Protein AF-A0A946XVY2-F1 (afdb_monomer_lite)

Foldseek 3Di:
DDDDDDDDDDDDPPDPPVPDPDDDDDDPPPDDPDPPPPPPPPQDWDWDWDDDPFWIWIFTHGPNDTDDIWIGGPPDHIDD

pLDDT: mean 77.86, std 17.35, range [37.94, 97.25]

Sequence (80 aa):
MAFAVFFAPGILTAQDELEKPPPIPPIDAEGVPIPPKVQDEQIEPTVTIREEEERVVEEYRMNGQVYMVKITPRGGVPYY

Radius of gyration: 38.24 Å; chains: 1; bounding box: 32×116×44 Å

Secondary structure (DSSP, 8-state):
-------------------PPPPPPP---TT-PPPP-------PPEEEEEE-SSEEEEEEEETTEEEEEEEEETTS--B-

Structure (mmCIF, N/CA/C/O backbone):
data_AF-A0A946XVY2-F1
#
_entry.id   AF-A0A946XVY2-F1
#
loop_
_atom_site.group_PDB
_atom_site.id
_atom_site.type_symbol
_atom_site.label_atom_id
_atom_site.label_alt_id
_atom_site.label_comp_id
_atom_site.label_asym_id
_atom_site.label_entity_id
_atom_site.label_seq_id
_atom_site.pdbx_PDB_ins_code
_atom_site.Cartn_x
_atom_site.Cartn_y
_atom_site.Cartn_z
_atom_site.occupancy
_atom_site.B_iso_or_equiv
_atom_site.auth_seq_id
_at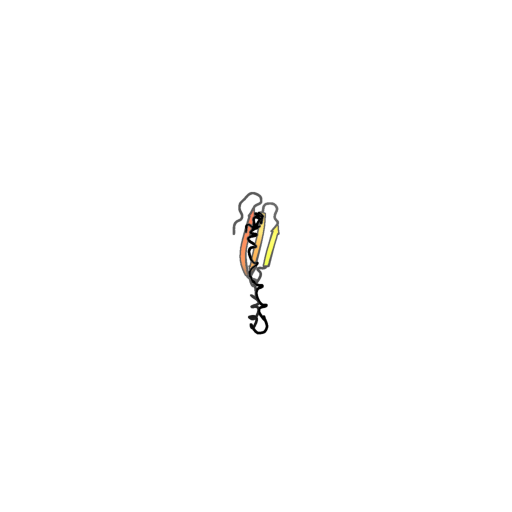om_site.auth_comp_id
_atom_site.auth_asym_id
_atom_site.auth_atom_id
_atom_site.pdbx_PDB_model_num
ATOM 1 N N . MET A 1 1 ? -4.747 108.478 8.692 1.00 37.94 1 MET A N 1
ATOM 2 C CA . MET A 1 1 ? -3.364 108.129 9.081 1.00 37.94 1 MET A CA 1
ATOM 3 C C . ME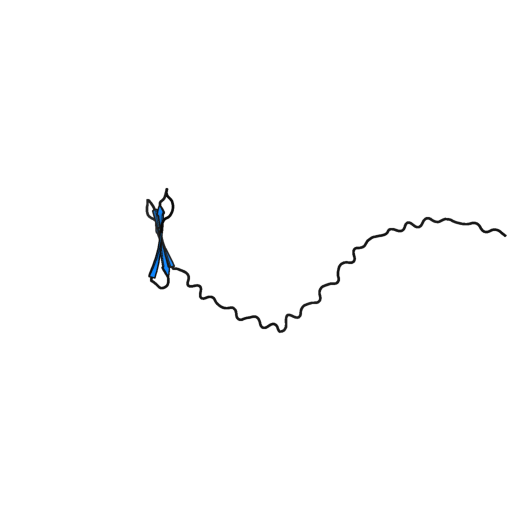T A 1 1 ? -3.116 106.688 8.671 1.00 37.94 1 MET A C 1
ATOM 5 O O . MET A 1 1 ? -3.983 105.857 8.898 1.00 37.94 1 MET A O 1
ATOM 9 N N . ALA A 1 2 ? -2.017 106.452 7.959 1.00 45.84 2 ALA A N 1
ATOM 10 C CA . ALA A 1 2 ? -1.677 105.197 7.297 1.00 45.84 2 ALA A CA 1
ATOM 11 C C . ALA A 1 2 ? -1.128 104.145 8.272 1.00 45.84 2 ALA A C 1
ATOM 13 O O . ALA A 1 2 ? -0.386 104.503 9.180 1.00 45.84 2 ALA A O 1
ATOM 14 N N . PHE A 1 3 ? -1.414 102.867 8.014 1.00 38.38 3 PHE A N 1
ATOM 15 C CA . PHE A 1 3 ? -0.577 101.743 8.435 1.00 38.38 3 PHE A CA 1
ATOM 16 C C . PHE A 1 3 ? -0.561 100.703 7.308 1.00 38.38 3 PHE A C 1
ATOM 18 O O . PHE A 1 3 ? -1.574 100.086 6.990 1.00 38.38 3 PHE A O 1
ATOM 25 N N . ALA A 1 4 ? 0.596 100.587 6.660 1.00 43.88 4 ALA A N 1
ATOM 26 C CA . ALA A 1 4 ? 1.000 99.422 5.878 1.00 43.88 4 ALA A CA 1
ATOM 27 C C . ALA A 1 4 ? 1.582 98.357 6.826 1.00 43.88 4 ALA A C 1
ATOM 29 O O . ALA A 1 4 ? 1.812 98.687 7.988 1.00 43.88 4 ALA A O 1
ATOM 30 N N . VAL A 1 5 ? 1.919 97.174 6.275 1.00 51.41 5 VAL A N 1
ATOM 31 C CA . VAL A 1 5 ? 2.681 96.026 6.847 1.00 51.41 5 VAL A CA 1
ATOM 32 C C . VAL A 1 5 ? 1.777 94.820 7.134 1.00 51.41 5 VAL A C 1
ATOM 34 O O . VAL A 1 5 ? 0.734 94.982 7.745 1.00 51.41 5 VAL A O 1
ATOM 37 N N . PHE A 1 6 ? 2.065 93.574 6.751 1.00 43.31 6 PHE A N 1
ATOM 38 C CA . PHE A 1 6 ? 3.109 92.924 5.944 1.00 43.31 6 PHE A CA 1
ATOM 39 C C . PHE A 1 6 ? 2.474 91.604 5.456 1.00 43.31 6 PHE A C 1
ATOM 41 O O . PHE A 1 6 ? 1.719 90.973 6.195 1.00 43.31 6 PHE A O 1
ATOM 48 N N . PHE A 1 7 ? 2.780 91.174 4.234 1.00 46.81 7 PHE A N 1
ATOM 49 C CA . PHE A 1 7 ? 2.382 89.867 3.709 1.00 46.81 7 PHE A CA 1
ATOM 50 C C . PHE A 1 7 ? 3.379 88.810 4.213 1.00 46.81 7 PHE A C 1
ATOM 52 O O . PHE A 1 7 ? 4.581 88.961 3.995 1.00 46.81 7 PHE A O 1
ATOM 59 N N . ALA A 1 8 ? 2.905 87.757 4.879 1.00 54.19 8 ALA A N 1
ATOM 60 C CA . ALA A 1 8 ? 3.716 86.602 5.268 1.00 54.19 8 ALA A CA 1
ATOM 61 C C . ALA A 1 8 ? 3.156 85.340 4.582 1.00 54.19 8 ALA A C 1
ATOM 63 O O . ALA A 1 8 ? 1.961 85.073 4.727 1.00 54.19 8 ALA A O 1
ATOM 64 N N . PRO A 1 9 ? 3.961 84.561 3.834 1.00 51.12 9 PRO A N 1
ATOM 65 C CA . PRO A 1 9 ? 3.505 83.308 3.248 1.00 51.12 9 PRO A CA 1
ATOM 66 C C . PRO A 1 9 ? 3.588 82.196 4.303 1.00 51.12 9 PRO A C 1
ATOM 68 O O . PRO A 1 9 ? 4.673 81.782 4.703 1.00 51.12 9 PRO A O 1
ATOM 71 N N . GLY A 1 10 ? 2.437 81.714 4.768 1.00 49.12 10 GLY A N 1
ATOM 72 C CA . GLY A 1 10 ? 2.355 80.488 5.559 1.00 49.12 10 GLY A CA 1
ATOM 73 C C . GLY A 1 10 ? 2.318 79.277 4.631 1.00 49.12 10 GLY A C 1
ATOM 74 O O . GLY A 1 10 ? 1.339 79.079 3.918 1.00 49.12 10 GLY A O 1
ATOM 75 N N . ILE A 1 11 ? 3.384 78.477 4.625 1.00 58.41 11 ILE A N 1
ATOM 76 C CA . ILE A 1 11 ? 3.406 77.149 4.002 1.00 58.41 11 ILE A CA 1
ATOM 77 C C . ILE A 1 11 ? 2.500 76.245 4.845 1.00 58.41 11 ILE A C 1
ATOM 79 O O . ILE A 1 11 ? 2.834 75.942 5.988 1.00 58.41 11 ILE A O 1
ATOM 83 N N . LEU A 1 12 ? 1.357 75.827 4.299 1.00 51.25 12 LEU A N 1
ATOM 84 C CA . LEU A 1 12 ? 0.509 74.811 4.916 1.00 51.25 12 LEU A CA 1
ATOM 85 C C . LEU A 1 12 ? 0.878 73.449 4.320 1.00 51.25 12 LEU A C 1
ATOM 87 O O . LEU A 1 12 ? 0.511 73.126 3.192 1.00 51.25 12 LEU A O 1
ATOM 91 N N . THR A 1 13 ? 1.642 72.661 5.069 1.00 59.59 13 THR A N 1
ATOM 92 C CA . THR A 1 13 ? 1.891 71.250 4.771 1.00 59.59 13 THR A CA 1
ATOM 93 C C . THR A 1 13 ? 0.643 70.441 5.127 1.00 59.59 13 THR A C 1
ATOM 95 O O . THR A 1 13 ? 0.450 70.045 6.274 1.00 59.59 13 THR A O 1
ATOM 98 N N . ALA A 1 14 ? -0.225 70.199 4.143 1.00 56.72 14 ALA A N 1
ATOM 99 C CA . ALA A 1 14 ? -1.317 69.235 4.265 1.00 56.72 14 ALA A CA 1
ATOM 100 C C . ALA A 1 14 ? -0.730 67.813 4.236 1.00 56.72 14 ALA A C 1
ATOM 102 O O . ALA A 1 14 ? -0.544 67.215 3.178 1.00 56.72 14 ALA A O 1
ATOM 103 N N . GLN A 1 15 ? -0.357 67.318 5.413 1.00 55.06 15 GLN A N 1
ATOM 104 C CA . GLN A 1 15 ? -0.103 65.903 5.649 1.00 55.06 15 GLN A CA 1
ATOM 105 C C . GLN A 1 15 ? -1.471 65.223 5.715 1.00 55.06 15 GLN A C 1
ATOM 107 O O . GLN A 1 15 ? -2.184 65.364 6.704 1.00 55.06 15 GLN A O 1
ATOM 112 N N . ASP A 1 16 ? -1.849 64.548 4.631 1.00 61.84 16 ASP A N 1
ATOM 113 C CA . ASP A 1 16 ? -2.935 63.568 4.614 1.00 61.84 16 ASP A CA 1
ATOM 114 C C . ASP A 1 16 ? -2.463 62.350 5.428 1.00 61.84 16 ASP A C 1
ATOM 116 O O . ASP A 1 16 ? -1.960 61.356 4.902 1.00 61.84 16 ASP A O 1
ATOM 120 N N . GLU A 1 17 ? -2.475 62.502 6.754 1.00 63.47 17 GLU A N 1
ATOM 121 C CA . GLU A 1 17 ? -2.200 61.432 7.702 1.00 63.47 17 GLU A CA 1
ATOM 122 C C . GLU A 1 17 ? -3.431 60.531 7.712 1.00 63.47 17 GLU A C 1
ATOM 124 O O . GLU A 1 17 ? -4.441 60.831 8.343 1.00 63.47 17 GLU A O 1
ATOM 129 N N . LEU A 1 18 ? -3.363 59.453 6.931 1.00 65.62 18 LEU A N 1
ATOM 130 C CA . LEU A 1 18 ? -4.353 58.387 6.910 1.00 65.62 18 LEU A CA 1
ATOM 131 C C . LEU A 1 18 ? -4.511 57.856 8.346 1.00 65.62 18 LEU A C 1
ATOM 133 O O . LEU A 1 18 ? -3.701 57.041 8.795 1.00 65.62 18 LEU A O 1
ATOM 137 N N . GLU A 1 19 ? -5.503 58.361 9.085 1.00 67.50 19 GLU A N 1
ATOM 138 C CA . GLU A 1 19 ? -5.735 57.971 10.474 1.00 67.50 19 GLU A CA 1
ATOM 139 C C . GLU A 1 19 ? -5.871 56.447 10.534 1.00 67.50 19 GLU A C 1
ATOM 141 O O . GLU A 1 19 ? -6.761 55.841 9.928 1.00 67.50 19 GLU A O 1
ATOM 146 N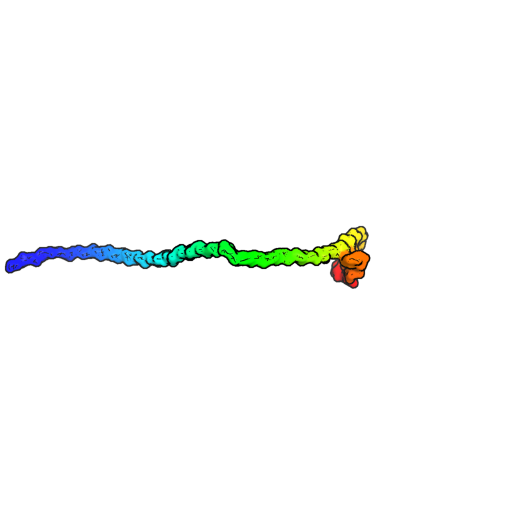 N . LYS A 1 20 ? -4.920 55.803 11.218 1.00 69.88 20 LYS A N 1
ATOM 147 C CA . LYS A 1 20 ? -4.887 54.348 11.333 1.00 69.88 20 LYS A CA 1
ATOM 148 C C . LYS A 1 20 ? -6.198 53.892 11.984 1.00 69.88 20 LYS A C 1
ATOM 150 O O . LYS A 1 20 ? -6.549 54.434 13.035 1.00 69.88 20 LYS A O 1
ATOM 155 N N . PRO A 1 21 ? -6.906 52.900 11.408 1.00 77.56 21 PRO A N 1
ATOM 156 C CA . PRO A 1 21 ? -8.180 52.464 11.953 1.00 77.56 21 PRO A CA 1
ATOM 157 C C . PRO A 1 21 ? -8.020 52.041 13.419 1.00 77.56 21 PRO A C 1
ATOM 159 O O . PRO A 1 21 ? -6.959 51.521 13.796 1.00 77.56 21 PRO A O 1
ATOM 162 N N . PRO A 1 22 ? -9.054 52.272 14.246 1.00 81.94 22 PRO A N 1
ATOM 163 C CA . PRO A 1 22 ? -8.995 51.987 15.669 1.00 81.94 22 PRO A CA 1
ATOM 164 C C . PRO A 1 22 ? -8.630 50.516 15.916 1.00 81.94 22 PRO A C 1
ATOM 166 O O . PRO A 1 22 ? -9.012 49.641 15.129 1.00 81.94 22 PRO A O 1
ATOM 169 N N . PRO A 1 23 ? -7.886 50.221 16.996 1.00 81.69 23 PRO A N 1
ATOM 170 C CA . PRO A 1 23 ? -7.544 48.851 17.343 1.00 81.69 23 PRO A CA 1
ATOM 171 C C . PRO A 1 23 ? -8.819 48.040 17.597 1.00 81.69 23 PRO A C 1
ATOM 173 O O . PRO A 1 23 ? -9.743 48.502 18.266 1.00 81.69 23 PRO A O 1
ATOM 176 N N . ILE A 1 24 ? -8.859 46.823 17.053 1.00 79.31 24 ILE A N 1
ATOM 177 C CA . ILE A 1 24 ? -9.959 45.881 17.275 1.00 79.31 24 ILE A CA 1
ATOM 178 C C . ILE A 1 24 ? -9.988 45.545 18.777 1.00 79.31 24 ILE A C 1
ATOM 180 O O . ILE A 1 24 ? -8.931 45.213 19.326 1.00 79.31 24 ILE A O 1
ATOM 184 N N . PRO A 1 25 ? -11.148 45.638 19.457 1.00 79.19 25 PRO A N 1
ATOM 185 C CA . PRO A 1 25 ? -11.249 45.247 20.857 1.00 79.19 25 PRO A CA 1
ATOM 186 C C . PRO A 1 25 ? -10.927 43.752 21.020 1.00 79.19 25 PRO A C 1
ATOM 188 O O . PRO A 1 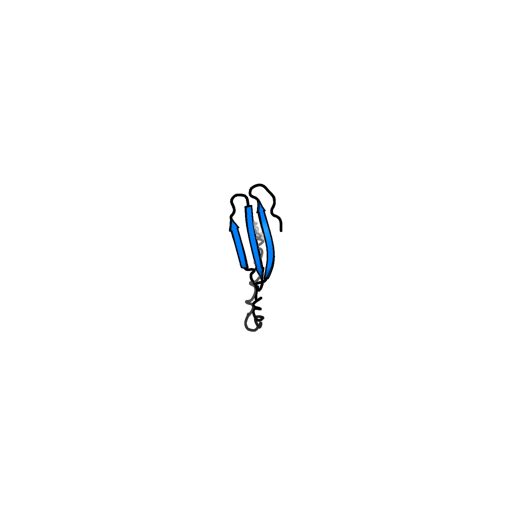25 ? -11.236 42.962 20.122 1.00 79.19 25 PRO A O 1
ATOM 191 N N . PRO A 1 26 ? -10.312 43.339 22.142 1.00 75.69 26 PRO A N 1
ATOM 192 C CA . PRO A 1 26 ? -10.108 41.926 22.424 1.00 75.69 26 PRO A CA 1
ATOM 193 C C . PRO A 1 26 ? -11.470 41.226 22.471 1.00 75.69 26 PRO A C 1
ATOM 195 O O . PRO A 1 26 ? -12.388 41.675 23.150 1.00 75.69 26 PRO A O 1
ATOM 198 N N . ILE A 1 27 ? -11.614 40.153 21.695 1.00 71.12 27 ILE A N 1
ATOM 199 C CA . ILE A 1 27 ? -12.762 39.256 21.808 1.00 71.12 27 ILE A CA 1
ATOM 200 C C . ILE A 1 27 ? -12.485 38.375 23.020 1.00 71.12 27 ILE A C 1
ATOM 202 O O . ILE A 1 27 ? -11.546 37.575 22.996 1.00 71.12 27 ILE A O 1
ATOM 206 N N . ASP A 1 28 ? -13.291 38.527 24.066 1.00 67.81 28 ASP A N 1
ATOM 207 C CA . ASP A 1 28 ? -13.253 37.663 25.239 1.00 67.81 28 ASP A CA 1
ATOM 208 C C . ASP A 1 28 ? -13.646 36.246 24.788 1.00 67.81 28 ASP A C 1
ATOM 210 O O . ASP A 1 28 ? -14.811 35.942 24.538 1.00 67.81 28 ASP A O 1
ATOM 214 N N . ALA A 1 29 ? -12.661 35.358 24.622 1.00 64.62 29 ALA A N 1
ATOM 215 C CA . ALA A 1 29 ? -12.877 33.958 24.232 1.00 64.62 29 ALA A CA 1
ATOM 216 C C . ALA A 1 29 ? -13.524 33.112 25.357 1.00 64.62 29 ALA A C 1
ATOM 218 O O . ALA A 1 29 ? -13.656 31.891 25.249 1.00 64.62 29 ALA A O 1
ATOM 219 N N . GLU A 1 30 ? -13.913 33.759 26.454 1.00 66.56 30 GLU A N 1
ATOM 220 C CA . GLU A 1 30 ? -14.430 33.178 27.684 1.00 66.56 30 GLU A CA 1
ATOM 221 C C . GLU A 1 30 ? -15.908 32.808 27.520 1.00 66.56 30 GLU A C 1
ATOM 223 O O . GLU A 1 30 ? -16.807 33.519 27.955 1.00 66.56 30 GLU A O 1
ATOM 228 N N . GLY A 1 31 ? -16.178 31.673 26.876 1.00 64.25 31 GLY A N 1
ATOM 229 C CA . GLY A 1 31 ? -17.515 31.073 26.928 1.00 64.25 31 GLY A CA 1
ATOM 230 C C . GLY A 1 31 ? -18.036 30.470 25.637 1.00 64.25 31 GLY A C 1
ATOM 231 O O . GLY A 1 31 ? -19.153 29.960 25.640 1.00 64.25 31 GLY A O 1
ATOM 232 N N . VAL A 1 32 ? -17.261 30.463 24.549 1.00 70.44 32 VAL A N 1
ATOM 233 C CA . VAL A 1 32 ? -17.606 29.593 23.420 1.00 70.44 32 VAL A CA 1
ATOM 234 C C . VAL A 1 32 ? -17.220 28.167 23.820 1.00 70.44 32 VAL A C 1
ATOM 236 O O . VAL A 1 32 ? -16.026 27.898 23.980 1.00 70.44 32 VAL A O 1
ATOM 239 N N . PRO A 1 33 ? -18.181 27.241 24.020 1.00 77.88 33 PRO A N 1
ATOM 240 C CA . PRO A 1 33 ? -17.836 25.851 24.258 1.00 77.88 33 PRO A CA 1
ATOM 241 C C . PRO A 1 33 ? -17.077 25.349 23.031 1.00 77.88 33 PRO A C 1
ATOM 243 O O . PRO A 1 33 ? -17.615 25.323 21.923 1.00 77.88 33 PRO A O 1
ATOM 246 N N . ILE A 1 34 ? -15.808 24.986 23.221 1.00 76.56 34 ILE A N 1
ATOM 247 C CA . ILE A 1 34 ? -15.024 24.350 22.166 1.00 76.56 34 ILE A CA 1
ATOM 248 C C . ILE A 1 34 ? -15.753 23.041 21.839 1.00 76.56 34 ILE A C 1
ATOM 250 O O . ILE A 1 34 ? -15.969 22.238 22.754 1.00 76.56 34 ILE A O 1
ATOM 254 N N . PRO A 1 35 ? -16.180 22.820 20.582 1.00 80.75 35 PRO A N 1
ATOM 255 C CA . PRO A 1 35 ? -16.809 21.563 20.219 1.00 80.75 35 PRO A CA 1
ATOM 256 C C . PRO A 1 35 ? -15.852 20.410 20.554 1.00 80.75 35 PRO A C 1
ATOM 258 O O . PRO A 1 35 ? -14.637 20.555 20.375 1.00 80.75 35 PRO A O 1
ATOM 261 N N . PRO A 1 36 ? -16.364 19.274 21.060 1.00 79.12 36 PRO A N 1
ATOM 262 C CA . PRO A 1 36 ? -15.523 18.124 21.345 1.00 79.12 36 PRO A CA 1
ATOM 263 C C . PRO A 1 36 ? -14.752 17.751 20.081 1.00 79.12 36 PRO A C 1
ATOM 265 O O . PRO A 1 36 ? -15.323 17.665 18.992 1.00 79.12 36 PRO A O 1
ATOM 268 N N . LYS A 1 37 ? -13.441 17.547 20.227 1.00 76.56 37 LYS A N 1
ATOM 269 C CA . LYS A 1 37 ? -12.610 17.038 19.142 1.00 76.56 37 LYS A CA 1
ATOM 270 C C . LYS A 1 37 ? -13.092 15.623 18.837 1.00 76.56 37 LYS A C 1
ATOM 272 O O . LYS A 1 37 ? -12.822 14.707 19.611 1.00 76.56 37 LYS A O 1
ATOM 277 N N . VAL A 1 38 ? -13.844 15.469 17.748 1.00 76.12 38 VAL A N 1
ATOM 278 C CA . VAL A 1 38 ? -14.160 14.156 17.189 1.00 76.12 38 VAL A CA 1
ATOM 279 C C . VAL A 1 38 ? -12.812 13.529 16.851 1.00 76.12 38 VAL A C 1
ATOM 281 O O . VAL A 1 38 ? -12.059 14.055 16.034 1.00 76.12 38 VAL A O 1
ATOM 284 N N . GLN A 1 39 ? -12.444 12.485 17.589 1.00 69.62 39 GLN A N 1
ATOM 285 C CA . GLN A 1 39 ? -11.362 11.612 17.172 1.00 69.62 39 GLN A CA 1
ATOM 286 C C . GLN A 1 39 ? -11.973 10.776 16.064 1.00 69.62 39 GLN A C 1
ATOM 288 O O . GLN A 1 39 ? -12.695 9.825 16.342 1.00 69.62 39 GLN A O 1
ATOM 293 N N . ASP A 1 40 ? -11.768 11.193 14.819 1.00 66.75 40 ASP A N 1
ATOM 294 C CA . ASP A 1 40 ? -11.978 10.289 13.705 1.00 66.75 40 ASP A CA 1
ATOM 295 C C . ASP A 1 40 ? -11.053 9.101 13.974 1.00 66.75 40 ASP A C 1
ATOM 297 O O . ASP A 1 40 ? -9.829 9.235 13.925 1.00 66.75 40 ASP A O 1
ATOM 301 N N . GLU A 1 41 ? -11.620 7.956 14.349 1.00 68.06 41 GLU A N 1
ATOM 302 C CA . GLU A 1 41 ? -10.909 6.683 14.350 1.00 68.06 41 GLU A CA 1
ATOM 303 C C . GLU A 1 41 ? -10.572 6.372 12.889 1.00 68.06 41 GLU A C 1
ATOM 305 O O . GLU A 1 41 ? -11.257 5.616 12.200 1.00 68.06 41 GLU A O 1
ATOM 310 N N . GLN A 1 42 ? -9.537 7.041 12.377 1.00 69.81 42 GLN A N 1
ATOM 311 C CA . GLN A 1 42 ? -8.952 6.768 11.082 1.00 69.81 42 GLN A CA 1
ATOM 312 C C . GLN A 1 42 ? -8.366 5.366 11.174 1.00 69.81 42 GLN A C 1
ATOM 314 O O . GLN A 1 42 ? -7.275 5.157 11.698 1.00 69.81 42 GLN A O 1
ATOM 319 N N . ILE A 1 43 ? -9.133 4.386 10.703 1.00 73.38 43 ILE A N 1
ATOM 320 C CA . ILE A 1 43 ? -8.649 3.026 10.515 1.00 73.38 43 ILE A CA 1
ATOM 321 C C . ILE A 1 43 ? -7.576 3.106 9.428 1.00 73.38 43 ILE A C 1
ATOM 323 O O . ILE A 1 43 ? -7.880 3.158 8.234 1.00 73.38 43 ILE A O 1
ATOM 327 N N . GLU A 1 44 ? -6.315 3.176 9.844 1.00 81.19 44 GLU A N 1
ATOM 328 C CA . GLU A 1 44 ? -5.185 3.184 8.925 1.00 81.19 44 GLU A CA 1
ATOM 329 C C . GLU A 1 44 ? -5.030 1.790 8.296 1.00 81.19 44 GLU A C 1
ATOM 331 O O . GLU A 1 44 ? -4.995 0.780 9.011 1.00 81.19 44 GLU A O 1
ATOM 336 N N . PRO A 1 45 ? -4.958 1.685 6.957 1.00 88.06 45 PRO A N 1
ATOM 337 C CA . PRO A 1 45 ? -4.718 0.407 6.315 1.00 88.06 45 PRO A CA 1
ATOM 338 C C . PRO A 1 45 ? -3.295 -0.067 6.615 1.00 88.06 45 PRO A C 1
ATOM 340 O O . PRO A 1 45 ? -2.323 0.680 6.520 1.00 88.06 45 PRO A O 1
ATOM 343 N N . THR A 1 46 ? -3.158 -1.350 6.925 1.00 90.56 46 THR A N 1
ATOM 344 C CA . THR A 1 46 ? -1.853 -2.002 7.005 1.00 90.56 46 THR A CA 1
ATOM 345 C C . THR A 1 46 ? -1.360 -2.288 5.592 1.00 90.56 46 THR A C 1
ATOM 347 O O . THR A 1 46 ? -2.018 -3.017 4.851 1.00 90.56 46 THR A O 1
ATOM 350 N N . VAL A 1 47 ? -0.200 -1.747 5.222 1.00 93.44 47 VAL A N 1
ATOM 351 C CA . VAL A 1 47 ? 0.420 -1.982 3.910 1.00 93.44 47 VAL A CA 1
ATOM 352 C C . VAL A 1 47 ? 1.588 -2.947 4.067 1.00 93.44 47 VAL A C 1
ATOM 354 O O . VAL A 1 47 ? 2.529 -2.678 4.808 1.00 93.44 47 VAL A O 1
ATOM 357 N N . THR A 1 48 ? 1.534 -4.080 3.370 1.00 94.62 48 THR A N 1
ATOM 358 C CA . THR A 1 48 ? 2.654 -5.025 3.289 1.00 94.62 48 THR A CA 1
ATOM 359 C C . THR A 1 48 ? 3.375 -4.828 1.966 1.00 94.62 48 THR A C 1
ATOM 361 O O . THR A 1 48 ? 2.801 -5.079 0.910 1.00 94.62 48 THR A O 1
ATOM 364 N N . ILE A 1 49 ? 4.630 -4.383 2.025 1.00 95.25 49 ILE A N 1
ATOM 365 C CA . ILE A 1 49 ? 5.453 -4.125 0.842 1.00 95.25 49 ILE A CA 1
ATOM 366 C C . ILE A 1 49 ? 6.400 -5.304 0.635 1.00 95.25 49 ILE A C 1
ATOM 368 O O . ILE A 1 49 ? 7.130 -5.701 1.543 1.00 95.25 49 ILE A O 1
ATOM 372 N N . ARG A 1 50 ? 6.390 -5.859 -0.574 1.00 95.75 50 ARG A N 1
ATOM 373 C CA . ARG A 1 50 ? 7.316 -6.893 -1.027 1.00 95.75 50 ARG A CA 1
ATOM 374 C C . ARG A 1 50 ? 8.069 -6.389 -2.243 1.00 95.75 50 ARG A C 1
ATOM 376 O O . ARG A 1 50 ? 7.466 -6.102 -3.276 1.00 95.75 50 ARG A O 1
ATOM 383 N N . GLU A 1 51 ? 9.384 -6.316 -2.123 1.00 94.69 51 GLU A N 1
ATOM 384 C CA . GLU A 1 51 ? 10.266 -5.971 -3.232 1.00 94.69 51 GLU A CA 1
ATOM 385 C C . GLU A 1 51 ? 10.742 -7.246 -3.928 1.00 94.69 51 GLU A C 1
ATOM 387 O O . GLU A 1 51 ? 11.279 -8.156 -3.297 1.00 94.69 51 GLU A O 1
ATOM 392 N N . GLU A 1 52 ? 10.523 -7.317 -5.236 1.00 93.12 52 GLU A N 1
ATOM 393 C CA . GLU A 1 52 ? 10.991 -8.386 -6.112 1.00 93.12 52 GLU A CA 1
ATOM 394 C C . GLU A 1 52 ? 11.919 -7.776 -7.184 1.00 93.12 52 GLU A C 1
ATOM 396 O O . GLU A 1 52 ? 11.993 -6.555 -7.364 1.00 93.12 52 GLU A O 1
ATOM 401 N N . GLU A 1 53 ? 12.670 -8.612 -7.904 1.00 93.81 53 GLU A N 1
ATOM 402 C CA . GLU A 1 53 ? 13.654 -8.137 -8.893 1.00 93.81 53 GLU A CA 1
ATOM 403 C C . GLU A 1 53 ? 12.998 -7.294 -10.000 1.00 93.81 53 GLU A C 1
ATOM 405 O O . GLU A 1 53 ? 13.514 -6.243 -10.383 1.00 93.81 53 GLU A O 1
ATOM 410 N N . GLU A 1 54 ? 11.811 -7.701 -10.452 1.00 94.19 54 GLU A N 1
ATOM 411 C CA . GLU A 1 54 ? 11.116 -7.099 -11.596 1.00 94.19 54 GLU A CA 1
ATOM 412 C C . GLU A 1 54 ? 9.962 -6.162 -11.200 1.00 94.19 54 GLU A C 1
ATOM 414 O O . GLU A 1 54 ? 9.465 -5.398 -12.036 1.00 94.19 54 GLU A O 1
ATOM 419 N N . ARG A 1 55 ? 9.527 -6.185 -9.932 1.00 95.12 55 ARG A N 1
ATOM 420 C CA . ARG A 1 55 ? 8.341 -5.453 -9.460 1.00 95.12 55 ARG A CA 1
ATOM 421 C C . ARG A 1 55 ? 8.334 -5.222 -7.950 1.00 95.12 55 ARG A C 1
ATOM 423 O O . ARG A 1 55 ? 9.008 -5.912 -7.199 1.00 95.12 55 ARG A O 1
ATOM 430 N N . VAL A 1 56 ? 7.494 -4.296 -7.512 1.00 96.69 56 VAL A N 1
ATOM 431 C CA . VAL A 1 56 ? 7.136 -4.065 -6.108 1.00 96.69 56 VAL A CA 1
ATOM 432 C C . VAL A 1 56 ? 5.660 -4.393 -5.929 1.00 96.69 56 VAL A C 1
ATOM 434 O O . VAL A 1 56 ? 4.840 -3.981 -6.748 1.00 96.69 56 VAL A O 1
ATOM 437 N N . VAL A 1 57 ? 5.315 -5.138 -4.883 1.00 96.44 57 VAL A N 1
ATOM 438 C CA . VAL A 1 57 ? 3.935 -5.511 -4.552 1.00 96.44 57 VAL A CA 1
ATOM 439 C C . VAL A 1 57 ? 3.558 -4.880 -3.215 1.00 96.44 57 VAL A C 1
ATOM 441 O O . VAL A 1 57 ? 4.210 -5.138 -2.207 1.00 96.44 57 VAL A O 1
ATOM 444 N N . GLU A 1 58 ? 2.510 -4.063 -3.205 1.00 96.81 58 GLU A N 1
ATOM 445 C CA . GLU A 1 58 ? 1.958 -3.399 -2.023 1.00 96.81 58 GLU A CA 1
ATOM 446 C C . GLU A 1 58 ? 0.566 -3.974 -1.738 1.00 96.81 58 GLU A C 1
ATOM 448 O O . GLU A 1 58 ? -0.392 -3.732 -2.473 1.00 96.81 58 GLU A O 1
ATOM 453 N N . GLU A 1 59 ? 0.447 -4.762 -0.677 1.00 96.44 59 GLU A N 1
ATOM 454 C CA . GLU A 1 59 ? -0.808 -5.388 -0.273 1.00 96.44 59 GLU A CA 1
ATOM 455 C C . GLU A 1 59 ? -1.462 -4.574 0.843 1.00 96.44 59 GLU A C 1
ATOM 457 O O . GLU A 1 59 ? -0.908 -4.445 1.938 1.00 96.44 59 GLU A O 1
ATOM 462 N N . TYR A 1 60 ? -2.644 -4.027 0.571 1.00 94.88 60 TYR A N 1
ATOM 463 C CA . TYR A 1 60 ? -3.368 -3.172 1.499 1.00 94.88 60 TYR A CA 1
ATOM 464 C C . TYR A 1 60 ? -4.435 -3.975 2.231 1.00 94.88 60 TYR A C 1
ATOM 466 O O . TYR A 1 60 ? -5.349 -4.551 1.629 1.00 94.88 6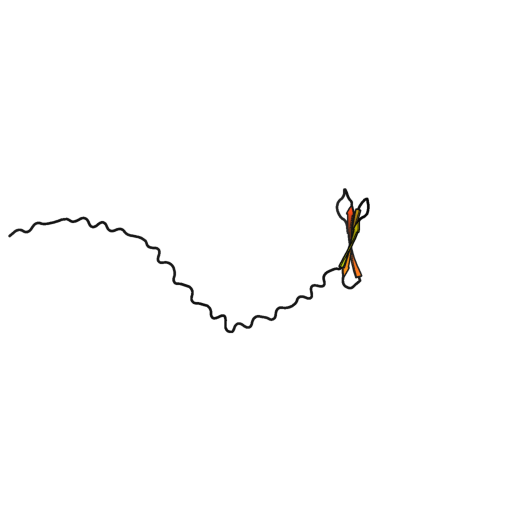0 TYR A O 1
ATOM 474 N N . ARG A 1 61 ? -4.323 -3.985 3.556 1.00 93.19 61 ARG A N 1
ATOM 475 C CA . ARG A 1 61 ? -5.216 -4.689 4.467 1.00 93.19 61 ARG A CA 1
ATOM 476 C C . ARG A 1 61 ? -5.944 -3.702 5.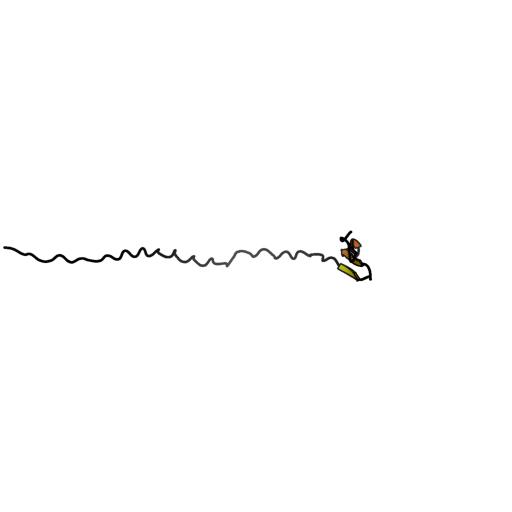364 1.00 93.19 61 ARG A C 1
ATOM 478 O O . ARG A 1 61 ? -5.324 -2.839 5.972 1.00 93.19 61 ARG A O 1
ATOM 485 N N . MET A 1 62 ? -7.252 -3.867 5.497 1.00 91.69 62 MET A N 1
ATOM 486 C CA . MET A 1 62 ? -8.082 -3.121 6.440 1.00 91.69 62 MET A CA 1
ATOM 487 C C . MET A 1 62 ? -8.890 -4.129 7.257 1.00 91.69 62 MET A C 1
ATOM 489 O O . MET A 1 62 ? -9.484 -5.047 6.693 1.00 91.69 62 MET A O 1
ATOM 493 N N . ASN A 1 63 ? -8.867 -4.020 8.589 1.00 89.38 63 ASN A N 1
ATOM 494 C CA . ASN A 1 63 ? -9.547 -4.963 9.494 1.00 89.38 63 ASN A CA 1
ATOM 495 C C . ASN A 1 63 ? -9.190 -6.447 9.237 1.00 89.38 63 ASN A C 1
ATOM 497 O O . ASN A 1 63 ? -10.034 -7.334 9.346 1.00 89.38 63 ASN A O 1
ATOM 501 N N . GLY A 1 64 ? -7.941 -6.721 8.841 1.00 87.75 64 GLY A N 1
ATOM 502 C CA . GLY A 1 64 ? -7.459 -8.072 8.524 1.00 87.75 64 GLY A CA 1
ATOM 503 C C . GLY A 1 64 ? -7.866 -8.613 7.146 1.00 87.75 64 GLY A C 1
ATOM 504 O O . GLY A 1 64 ? -7.444 -9.712 6.791 1.00 87.75 64 GLY A O 1
ATOM 505 N N . GLN A 1 65 ? -8.627 -7.854 6.353 1.00 90.69 65 GLN A N 1
ATOM 506 C CA . GLN A 1 65 ? -9.037 -8.220 4.997 1.00 90.69 65 GLN A CA 1
ATOM 507 C C . GLN A 1 65 ? -8.214 -7.452 3.963 1.00 90.69 65 GLN A C 1
ATOM 509 O O . GLN A 1 65 ? -8.002 -6.249 4.108 1.00 90.69 65 GLN A O 1
ATOM 514 N N . VAL A 1 66 ? -7.751 -8.137 2.918 1.00 93.25 66 VAL A N 1
ATOM 515 C CA . VAL A 1 66 ? -7.086 -7.491 1.776 1.00 93.25 66 VAL A CA 1
ATOM 516 C C . VAL A 1 66 ? -8.152 -6.828 0.912 1.00 93.25 66 VAL A C 1
ATOM 518 O O . VAL A 1 66 ? -9.103 -7.496 0.513 1.00 93.25 66 VAL A O 1
ATOM 521 N N . TYR A 1 67 ? -7.990 -5.540 0.617 1.00 93.75 67 TYR A N 1
ATOM 522 C CA . TYR A 1 67 ? -8.921 -4.804 -0.249 1.00 93.75 67 TYR A CA 1
ATOM 523 C C . TYR A 1 67 ? -8.278 -4.306 -1.547 1.00 93.75 67 TYR A C 1
ATOM 525 O O . TYR A 1 67 ? -8.991 -4.033 -2.508 1.00 93.75 67 TYR A O 1
ATOM 533 N N . MET A 1 68 ? -6.950 -4.173 -1.588 1.00 93.44 68 MET A N 1
ATOM 534 C CA . MET A 1 68 ? -6.226 -3.688 -2.763 1.00 93.44 68 MET A CA 1
ATOM 535 C C . MET A 1 68 ? -4.829 -4.297 -2.811 1.00 93.44 68 MET A C 1
ATOM 537 O O . MET A 1 68 ? -4.191 -4.476 -1.772 1.00 93.44 68 MET A O 1
ATOM 541 N N . VAL A 1 69 ? -4.339 -4.579 -4.016 1.00 95.19 69 VAL A N 1
ATOM 542 C CA . VAL A 1 69 ? -2.967 -5.035 -4.242 1.00 95.19 69 VAL A CA 1
ATOM 543 C C . VAL A 1 69 ? -2.363 -4.198 -5.354 1.00 95.19 69 VAL A C 1
ATOM 545 O O . VAL A 1 69 ? -2.644 -4.423 -6.518 1.00 95.19 69 VAL A O 1
ATOM 548 N N . LYS A 1 70 ? -1.518 -3.229 -5.019 1.00 95.19 70 LYS A N 1
ATOM 549 C CA . LYS A 1 70 ? -0.842 -2.421 -6.033 1.00 95.19 70 LYS A CA 1
ATOM 550 C C . LYS A 1 70 ? 0.453 -3.103 -6.450 1.00 95.19 70 LYS A C 1
ATOM 552 O O . LYS A 1 70 ? 1.339 -3.326 -5.630 1.00 95.19 70 LYS A O 1
ATOM 557 N N . ILE A 1 71 ? 0.590 -3.404 -7.731 1.00 96.56 71 ILE A N 1
ATOM 558 C CA . ILE A 1 71 ? 1.803 -3.972 -8.311 1.00 96.56 71 ILE A CA 1
ATOM 559 C C . ILE A 1 71 ? 2.465 -2.908 -9.173 1.00 96.56 71 ILE A C 1
ATOM 561 O O . ILE A 1 71 ? 1.895 -2.452 -10.159 1.00 96.56 71 ILE A O 1
ATOM 565 N N . THR A 1 72 ? 3.687 -2.530 -8.814 1.00 97.25 72 THR A N 1
ATOM 566 C CA . THR A 1 72 ? 4.509 -1.553 -9.531 1.00 97.25 72 THR A CA 1
ATOM 567 C C . THR A 1 72 ? 5.659 -2.278 -10.242 1.00 97.25 72 THR A C 1
ATOM 569 O O . THR A 1 72 ? 6.654 -2.612 -9.598 1.00 97.25 72 THR A O 1
ATOM 572 N N . PRO A 1 73 ? 5.554 -2.573 -11.549 1.00 96.38 73 PRO A N 1
ATOM 573 C CA . PRO A 1 73 ? 6.657 -3.153 -12.319 1.00 96.38 73 PRO A CA 1
ATOM 574 C C . PRO A 1 73 ? 7.797 -2.135 -12.512 1.00 96.38 73 PRO A C 1
ATOM 576 O O . PRO A 1 73 ? 7.538 -0.945 -12.668 1.00 96.38 73 PRO A O 1
ATOM 579 N N . ARG A 1 74 ? 9.063 -2.580 -12.565 1.00 93.38 74 ARG A N 1
ATOM 580 C CA . ARG A 1 74 ? 10.243 -1.682 -12.634 1.00 93.38 74 ARG A CA 1
ATOM 581 C C . ARG A 1 74 ? 10.273 -0.730 -13.832 1.00 93.38 74 ARG A C 1
ATOM 583 O O . ARG A 1 74 ? 10.892 0.326 -13.750 1.00 93.38 74 ARG A O 1
ATOM 590 N N . GLY A 1 75 ? 9.650 -1.115 -14.942 1.00 93.19 75 GLY A N 1
ATOM 591 C CA . GLY A 1 75 ? 9.632 -0.338 -16.185 1.00 93.19 75 GLY A CA 1
ATOM 592 C C . GLY A 1 75 ? 8.232 -0.050 -16.717 1.00 93.19 75 GLY A C 1
ATOM 593 O O . GLY A 1 75 ? 8.098 0.314 -17.881 1.00 93.19 75 GLY A O 1
ATOM 594 N N . GLY A 1 76 ? 7.189 -0.263 -15.913 1.00 93.00 76 GLY A N 1
ATOM 595 C CA . GLY A 1 76 ? 5.804 -0.122 -16.353 1.00 93.00 76 GLY A CA 1
ATOM 596 C C . GLY A 1 76 ? 4.966 0.710 -15.393 1.00 93.00 76 GLY A C 1
ATOM 597 O O . GLY A 1 76 ? 5.443 1.197 -14.371 1.00 93.00 76 GLY A O 1
ATOM 598 N N . VAL A 1 77 ? 3.692 0.866 -15.735 1.00 94.62 77 VAL A N 1
ATOM 599 C CA . VAL A 1 77 ? 2.734 1.566 -14.878 1.00 94.62 77 VAL A CA 1
ATOM 600 C C . VAL A 1 77 ? 2.216 0.639 -13.774 1.00 94.62 77 VAL A C 1
ATOM 602 O O . VAL A 1 77 ? 2.050 -0.559 -14.024 1.00 94.62 77 VAL A O 1
ATOM 605 N N . PRO A 1 78 ? 1.946 1.163 -12.565 1.00 95.94 78 PRO A N 1
ATOM 606 C CA . PRO A 1 78 ? 1.308 0.381 -11.519 1.00 95.94 78 PRO A CA 1
ATOM 607 C C . PRO A 1 78 ? -0.087 -0.109 -11.924 1.00 95.94 78 PRO A C 1
ATOM 609 O O . PRO A 1 78 ? -0.820 0.604 -12.612 1.00 95.94 78 PRO A O 1
ATOM 612 N N . TYR A 1 79 ? -0.464 -1.294 -11.450 1.00 93.69 79 TYR A N 1
ATOM 613 C CA . TYR A 1 79 ? -1.804 -1.869 -11.596 1.00 93.69 79 TYR A CA 1
ATOM 614 C C . TYR A 1 79 ? -2.319 -2.422 -10.260 1.00 93.69 79 TYR A C 1
ATOM 616 O O . TYR A 1 79 ? -1.530 -2.579 -9.329 1.00 93.69 79 TYR A O 1
ATOM 624 N N . TYR A 1 80 ? -3.633 -2.647 -10.163 1.00 93.75 80 TYR A N 1
ATOM 625 C CA . TYR A 1 80 ? -4.350 -3.025 -8.937 1.00 93.75 80 TYR A CA 1
ATOM 626 C C . TYR A 1 80 ? -5.022 -4.394 -9.052 1.00 93.75 80 TYR A C 1
ATOM 628 O O . TYR A 1 80 ? -5.355 -4.770 -10.201 1.00 93.75 80 TYR A O 1
#